Protein AF-A0A537WLW6-F1 (afdb_monomer)

Sequence (69 aa):
MKFLLAIAVELVAMFAGDSRLTIGVLAIVATAGLLIGVAGFEPLTGASLLLVGCLILLINNVRRFAASR

Secondary structure (DSSP, 8-state):
-HHHHHHHHHHHHHHHHTHHHHHHHHHHHHHHHHHHHTS---HHHHHHHHHHHHHHHHHHHHHHHHHT-

Foldseek 3Di:
DVVVVVVVVVVVVVCVVVVVLNCLLVVLLVVLCCCVPPVVDDNVVSVVSNVVSVVVSVVVVVVVVVVVD

Mean predicted aligned error: 8.56 Å

Structure (mmCIF, N/CA/C/O backbone):
data_AF-A0A537WLW6-F1
#
_entry.id   AF-A0A537WLW6-F1
#
loop_
_atom_site.group_PDB
_atom_site.id
_atom_site.type_symbol
_atom_site.label_atom_id
_atom_site.label_alt_id
_atom_site.label_comp_id
_atom_site.label_asym_id
_atom_site.label_entity_id
_atom_site.label_seq_id
_atom_site.pdbx_PDB_ins_code
_atom_site.Cartn_x
_atom_site.Cartn_y
_atom_site.Cartn_z
_atom_site.occupancy
_atom_site.B_iso_or_equiv
_atom_site.auth_seq_id
_atom_site.auth_comp_id
_atom_site.auth_asym_id
_atom_site.auth_atom_id
_atom_site.pdbx_PDB_model_num
ATOM 1 N N . MET A 1 1 ? 6.843 21.682 5.239 1.00 59.62 1 MET A N 1
ATOM 2 C CA . MET A 1 1 ? 7.373 20.333 5.562 1.00 59.62 1 MET A CA 1
ATOM 3 C C . MET A 1 1 ? 6.664 19.664 6.742 1.00 59.62 1 MET A C 1
ATOM 5 O O . MET A 1 1 ? 6.220 18.542 6.568 1.00 59.62 1 MET A O 1
ATOM 9 N N . LYS A 1 2 ? 6.473 20.327 7.897 1.00 80.38 2 LYS A N 1
ATOM 10 C CA . LYS A 1 2 ? 5.788 19.735 9.072 1.00 80.38 2 LYS A CA 1
ATOM 11 C C . LYS A 1 2 ? 4.322 19.319 8.835 1.00 80.38 2 LYS A C 1
ATOM 13 O O . LYS A 1 2 ? 3.894 18.306 9.361 1.00 80.38 2 LYS A O 1
ATOM 18 N N . PHE A 1 3 ? 3.586 20.065 8.009 1.00 83.56 3 PHE A N 1
ATOM 19 C CA . PHE A 1 3 ? 2.172 19.791 7.716 1.00 83.56 3 PHE A CA 1
ATOM 20 C C . PHE A 1 3 ? 1.955 18.534 6.856 1.00 83.56 3 PHE A C 1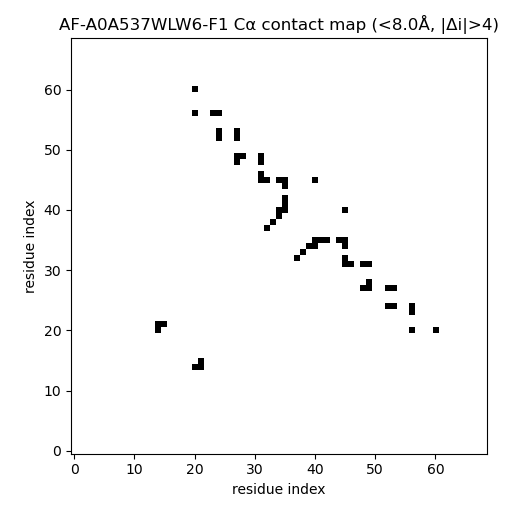
ATOM 22 O O . PHE A 1 3 ? 1.164 17.674 7.213 1.00 83.56 3 PHE A O 1
ATOM 29 N N . LEU A 1 4 ? 2.721 18.383 5.768 1.00 84.94 4 LEU A N 1
ATOM 30 C CA . LEU A 1 4 ? 2.705 17.171 4.935 1.00 84.94 4 LEU A CA 1
ATOM 31 C C . LEU A 1 4 ? 3.097 15.920 5.729 1.00 84.94 4 LEU A C 1
ATOM 33 O O . LEU A 1 4 ? 2.504 14.867 5.535 1.00 84.94 4 LEU A O 1
ATOM 37 N N . LEU A 1 5 ? 4.071 16.047 6.637 1.00 82.62 5 LEU A N 1
ATOM 38 C CA . LEU A 1 5 ? 4.473 14.956 7.521 1.00 82.62 5 LEU A CA 1
ATOM 39 C C . LEU A 1 5 ? 3.348 14.580 8.497 1.00 82.62 5 LEU A C 1
ATOM 41 O O . LEU A 1 5 ? 3.088 13.399 8.680 1.00 82.62 5 LEU A O 1
ATOM 45 N N . ALA A 1 6 ? 2.667 15.565 9.089 1.00 83.56 6 ALA A N 1
ATOM 46 C CA . ALA A 1 6 ? 1.539 15.322 9.988 1.00 83.56 6 ALA A CA 1
ATOM 47 C C . ALA A 1 6 ? 0.397 14.595 9.267 1.00 83.56 6 ALA A C 1
ATOM 49 O O . ALA A 1 6 ? -0.050 13.558 9.738 1.00 83.56 6 ALA A O 1
ATOM 50 N N . ILE A 1 7 ? 0.026 15.065 8.072 1.00 81.62 7 ILE A N 1
ATOM 51 C CA . ILE A 1 7 ? -0.972 14.405 7.222 1.00 81.62 7 ILE A CA 1
ATOM 52 C C . ILE A 1 7 ? -0.539 12.972 6.899 1.00 81.62 7 ILE A C 1
ATOM 54 O O . ILE A 1 7 ? -1.319 12.045 7.077 1.00 81.62 7 ILE A O 1
ATOM 58 N N . ALA A 1 8 ? 0.708 12.761 6.471 1.00 75.81 8 ALA A N 1
ATOM 59 C CA . ALA A 1 8 ? 1.208 11.422 6.166 1.00 75.81 8 ALA A CA 1
ATOM 60 C C . ALA A 1 8 ? 1.145 10.487 7.385 1.00 75.81 8 ALA A C 1
ATOM 62 O O . ALA A 1 8 ? 0.737 9.339 7.249 1.00 75.81 8 ALA A O 1
ATOM 63 N N . VAL A 1 9 ? 1.501 10.978 8.574 1.00 80.62 9 VAL A N 1
ATOM 64 C CA . VAL A 1 9 ? 1.423 10.217 9.831 1.00 80.62 9 VAL A CA 1
ATOM 65 C C . VAL A 1 9 ? -0.022 9.889 10.194 1.00 80.62 9 VAL A C 1
ATOM 67 O O . VAL A 1 9 ? -0.302 8.769 10.603 1.00 80.62 9 VAL A O 1
ATOM 70 N N . GLU A 1 10 ? -0.942 10.829 10.021 1.00 78.12 10 GLU A N 1
ATOM 71 C CA . GLU A 1 10 ? -2.356 10.659 10.359 1.00 78.12 10 GLU A CA 1
ATOM 72 C C . GLU A 1 10 ? -3.059 9.704 9.388 1.00 78.12 10 GLU A C 1
ATOM 74 O O . GLU A 1 10 ? -3.807 8.826 9.816 1.00 78.12 10 GLU A O 1
ATOM 79 N N . LEU A 1 11 ? -2.718 9.771 8.095 1.00 69.00 11 LEU A N 1
ATOM 80 C CA . LEU A 1 11 ? -3.100 8.755 7.117 1.00 69.00 11 LEU A CA 1
ATOM 81 C C . LEU A 1 11 ? -2.533 7.390 7.507 1.00 69.00 11 LEU A C 1
ATOM 83 O O . LEU A 1 11 ? -3.284 6.425 7.568 1.00 69.00 11 LEU A O 1
ATOM 87 N N . VAL A 1 12 ? -1.241 7.290 7.824 1.00 65.25 12 VAL A N 1
ATOM 88 C CA . VAL A 1 12 ? -0.626 6.021 8.247 1.00 65.25 12 VAL A CA 1
ATOM 89 C C . VAL A 1 12 ? -1.277 5.479 9.521 1.00 65.25 12 VAL A C 1
ATOM 91 O O . VAL A 1 12 ? -1.496 4.276 9.607 1.00 65.25 12 VAL A O 1
ATOM 94 N N . ALA A 1 13 ? -1.644 6.328 10.480 1.00 71.06 13 ALA A N 1
ATOM 95 C CA . ALA A 1 13 ? -2.336 5.930 11.704 1.00 71.06 13 ALA A CA 1
ATOM 96 C C . ALA A 1 13 ? -3.773 5.454 11.433 1.00 71.06 13 ALA A C 1
ATOM 98 O O . ALA A 1 13 ? -4.198 4.440 11.984 1.00 71.06 13 ALA A O 1
ATOM 99 N N . MET A 1 14 ? -4.501 6.129 10.540 1.00 69.38 14 MET A N 1
ATOM 100 C CA . MET A 1 14 ? -5.841 5.727 10.102 1.00 69.38 14 MET A CA 1
ATOM 101 C C . MET A 1 14 ? -5.806 4.401 9.328 1.00 69.38 14 MET A C 1
ATOM 103 O O . MET A 1 14 ? -6.620 3.513 9.572 1.00 69.38 14 MET A O 1
ATOM 107 N N . PHE A 1 15 ? -4.817 4.227 8.450 1.00 63.09 15 PHE A N 1
ATOM 108 C CA . PHE A 1 15 ? -4.548 2.964 7.768 1.00 63.09 15 PHE A CA 1
ATOM 109 C C . PHE A 1 15 ? -4.113 1.874 8.785 1.00 63.09 15 PHE A C 1
ATOM 111 O O . PHE A 1 15 ? -4.578 0.737 8.725 1.00 63.09 15 PHE A O 1
ATOM 118 N N . ALA A 1 16 ? -3.288 2.177 9.788 1.00 60.81 16 ALA A N 1
ATOM 119 C CA . ALA A 1 16 ? -2.891 1.203 10.812 1.00 60.81 16 ALA A CA 1
ATOM 120 C C . ALA A 1 16 ? -4.067 0.758 11.707 1.00 60.81 16 ALA A C 1
ATOM 122 O O . ALA A 1 16 ? -4.125 -0.411 12.096 1.00 60.81 16 ALA A O 1
ATOM 123 N N . GLY A 1 17 ? -5.023 1.655 11.977 1.00 64.94 17 GLY A N 1
ATOM 124 C CA . GLY A 1 17 ? -6.263 1.353 12.701 1.00 64.94 17 GLY A CA 1
ATOM 125 C C . GLY A 1 17 ? -7.150 0.316 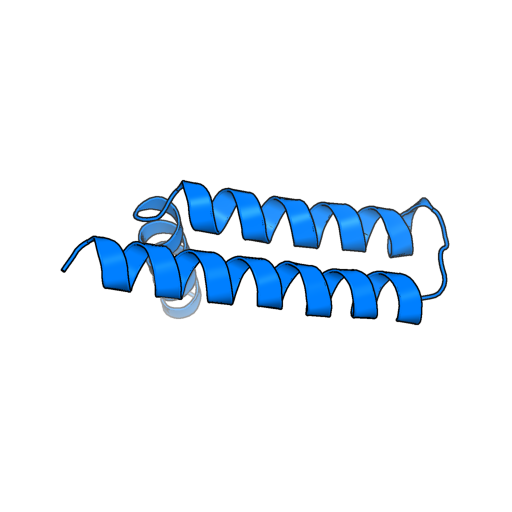11.999 1.00 64.94 17 GLY A C 1
ATOM 126 O O . GLY A 1 17 ? -7.785 -0.498 12.665 1.00 64.94 17 GLY A O 1
ATOM 127 N N . ASP A 1 18 ? -7.114 0.268 10.664 1.00 67.19 18 ASP A N 1
ATOM 128 C CA . ASP A 1 18 ? -7.811 -0.715 9.821 1.00 67.19 18 ASP A CA 1
ATOM 129 C C . ASP A 1 18 ? -6.808 -1.636 9.092 1.00 67.19 18 ASP A C 1
ATOM 131 O O . ASP A 1 18 ? -6.798 -1.793 7.871 1.00 67.19 18 ASP A O 1
ATOM 135 N N . SER A 1 19 ? -5.929 -2.274 9.873 1.00 63.50 19 SER A N 1
ATOM 136 C CA . SER A 1 19 ? -4.787 -3.093 9.419 1.00 63.50 19 SER A CA 1
ATOM 137 C C . SER A 1 19 ? -5.053 -4.001 8.196 1.00 63.50 19 SER A C 1
ATOM 139 O O . SER A 1 19 ? -4.256 -4.027 7.257 1.00 63.50 19 SER A O 1
ATOM 141 N N . 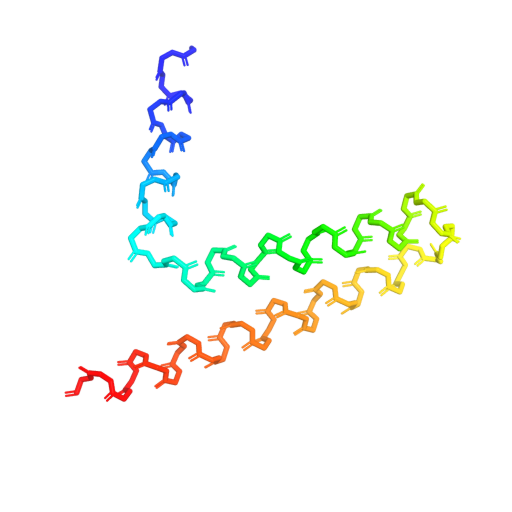ARG A 1 20 ? -6.194 -4.704 8.131 1.00 67.81 20 ARG A N 1
ATOM 142 C CA . ARG A 1 20 ? -6.526 -5.617 7.011 1.00 67.81 20 ARG A CA 1
ATOM 143 C C . ARG A 1 20 ? -6.792 -4.896 5.688 1.00 67.81 20 ARG A C 1
ATOM 145 O O . ARG A 1 20 ? -6.487 -5.432 4.626 1.00 67.81 20 ARG A O 1
ATOM 152 N N . LEU A 1 21 ? -7.374 -3.705 5.757 1.00 68.69 21 LEU A N 1
ATOM 153 C CA . LEU A 1 21 ? -7.701 -2.854 4.614 1.00 68.69 21 LEU A CA 1
ATOM 154 C C . LEU A 1 21 ? -6.425 -2.353 3.948 1.00 68.69 21 LEU A C 1
ATOM 156 O O . LEU A 1 21 ? -6.222 -2.495 2.745 1.00 68.69 21 LEU A O 1
ATOM 160 N N . THR A 1 22 ? -5.536 -1.852 4.791 1.00 72.19 22 THR A N 1
ATOM 161 C CA . THR A 1 22 ? -4.230 -1.294 4.456 1.00 72.19 22 THR A CA 1
ATOM 162 C C . THR A 1 22 ? -3.324 -2.313 3.811 1.00 72.19 22 THR A C 1
ATOM 164 O O . THR A 1 22 ? -2.738 -2.042 2.766 1.00 72.19 22 THR A O 1
ATOM 167 N N . ILE A 1 23 ? -3.254 -3.510 4.395 1.00 76.31 23 ILE A N 1
ATOM 168 C CA . ILE A 1 23 ? -2.480 -4.617 3.835 1.00 76.31 23 ILE A CA 1
ATOM 169 C C . ILE A 1 23 ? -3.029 -5.000 2.458 1.00 76.31 23 ILE A C 1
ATOM 171 O O . ILE A 1 23 ? -2.248 -5.204 1.536 1.00 76.31 23 ILE A O 1
ATOM 175 N N . GLY A 1 24 ? -4.355 -5.046 2.288 1.00 79.50 24 GLY A N 1
ATOM 176 C CA . GLY A 1 24 ? -4.966 -5.343 0.993 1.00 79.50 24 GLY A CA 1
ATOM 177 C C . GLY A 1 24 ? -4.628 -4.304 -0.077 1.00 79.50 24 GLY A C 1
ATOM 178 O O . GLY A 1 24 ? -4.251 -4.674 -1.189 1.00 79.50 24 GLY A O 1
ATOM 179 N N . VAL A 1 25 ? -4.731 -3.011 0.252 1.00 81.12 25 VAL A N 1
ATOM 180 C CA . VAL A 1 25 ? -4.404 -1.919 -0.683 1.00 81.12 25 VAL A CA 1
ATOM 181 C C . VAL A 1 25 ? -2.921 -1.955 -1.049 1.00 81.12 25 VAL A C 1
ATOM 183 O O . VAL A 1 25 ? -2.586 -1.940 -2.233 1.00 81.12 25 VAL A O 1
ATOM 186 N N . LEU A 1 26 ? -2.031 -2.055 -0.056 1.00 81.62 26 LEU A N 1
ATOM 187 C CA . LEU A 1 26 ? -0.585 -2.133 -0.279 1.00 81.62 26 LEU A CA 1
ATOM 188 C C . LEU A 1 26 ? -0.205 -3.350 -1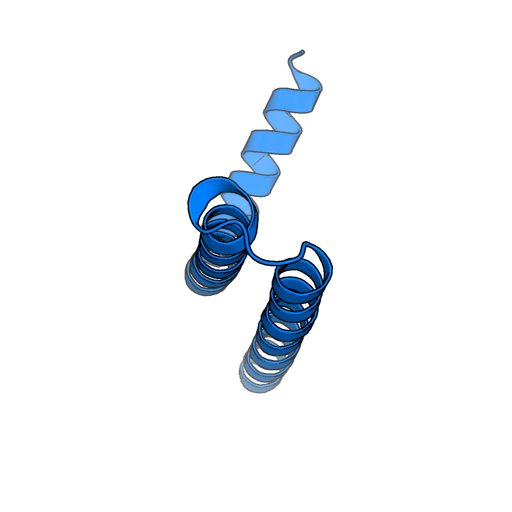.121 1.00 81.62 26 LEU A C 1
ATOM 190 O O . LEU A 1 26 ? 0.612 -3.218 -2.028 1.00 81.62 26 LEU A O 1
ATOM 194 N N . ALA A 1 27 ? -0.817 -4.509 -0.865 1.00 83.62 27 ALA A N 1
ATOM 195 C CA . ALA A 1 27 ? -0.574 -5.718 -1.641 1.00 83.62 27 ALA A CA 1
ATOM 196 C C . ALA A 1 27 ? -0.965 -5.522 -3.109 1.00 83.62 27 ALA A C 1
ATOM 198 O O . ALA A 1 27 ? -0.141 -5.775 -3.981 1.00 83.62 27 ALA A O 1
ATOM 199 N N . ILE A 1 28 ? -2.170 -5.006 -3.382 1.00 85.31 28 ILE A N 1
ATOM 200 C CA . ILE A 1 28 ? -2.666 -4.781 -4.748 1.00 85.31 28 ILE A CA 1
ATOM 201 C C . ILE A 1 28 ? -1.794 -3.773 -5.503 1.00 85.31 28 ILE A C 1
ATOM 203 O O . ILE A 1 28 ? -1.394 -4.047 -6.639 1.00 85.31 28 ILE A O 1
ATOM 207 N N . VAL A 1 29 ? -1.436 -2.656 -4.863 1.00 84.81 29 VAL A N 1
ATOM 208 C CA . VAL A 1 29 ? -0.554 -1.636 -5.453 1.00 84.81 29 VAL A CA 1
ATOM 209 C C . VAL A 1 29 ? 0.837 -2.202 -5.730 1.00 84.81 29 VAL A C 1
ATOM 211 O O . VAL A 1 29 ? 1.369 -1.993 -6.821 1.00 84.81 29 VAL A O 1
ATOM 214 N N . ALA A 1 30 ? 1.404 -2.965 -4.793 1.00 84.88 30 ALA A N 1
ATOM 215 C CA . ALA A 1 30 ? 2.699 -3.611 -4.976 1.00 84.88 30 ALA A CA 1
ATOM 216 C C . ALA A 1 30 ? 2.673 -4.613 -6.137 1.00 84.88 30 ALA A C 1
ATOM 218 O O . ALA A 1 30 ? 3.558 -4.558 -6.989 1.00 84.88 30 ALA A O 1
ATOM 219 N N . THR A 1 31 ? 1.650 -5.473 -6.234 1.00 82.94 31 THR A N 1
ATOM 220 C CA . THR A 1 31 ? 1.504 -6.394 -7.374 1.00 82.94 31 THR A CA 1
ATOM 221 C C . THR A 1 31 ? 1.377 -5.651 -8.694 1.00 82.94 31 THR A C 1
ATOM 223 O O . THR A 1 31 ? 2.083 -5.991 -9.636 1.00 82.94 31 THR A O 1
ATOM 226 N N . ALA A 1 32 ? 0.541 -4.616 -8.783 1.00 83.19 32 ALA A N 1
ATOM 227 C CA . ALA A 1 32 ? 0.381 -3.868 -10.026 1.00 83.19 32 ALA A CA 1
ATOM 228 C C . ALA A 1 32 ? 1.682 -3.174 -10.456 1.00 83.19 32 ALA A C 1
ATOM 230 O O . ALA A 1 32 ? 2.049 -3.230 -11.629 1.00 83.19 32 ALA A O 1
ATOM 231 N N . GLY A 1 33 ? 2.415 -2.586 -9.505 1.00 82.31 33 GLY A N 1
ATOM 232 C CA . GLY A 1 33 ? 3.733 -2.003 -9.756 1.00 82.31 33 GLY A CA 1
ATOM 233 C C . GLY A 1 33 ? 4.760 -3.037 -10.222 1.00 82.31 33 GLY A C 1
ATOM 234 O O . GLY A 1 33 ? 5.526 -2.760 -11.139 1.00 82.31 33 GLY A O 1
ATOM 235 N N . LEU A 1 34 ? 4.740 -4.246 -9.655 1.00 84.75 34 LEU A N 1
ATOM 236 C CA . LEU A 1 34 ? 5.590 -5.361 -10.086 1.00 84.75 34 LEU A CA 1
ATOM 237 C C . LEU A 1 34 ? 5.241 -5.832 -11.504 1.00 84.75 34 LEU A C 1
ATOM 239 O O . LEU A 1 34 ? 6.138 -6.019 -12.326 1.00 84.75 34 LEU A O 1
ATOM 243 N N . LEU A 1 35 ? 3.950 -5.981 -11.812 1.00 80.00 35 LEU A N 1
ATOM 244 C CA . LEU A 1 35 ? 3.492 -6.397 -13.139 1.00 80.00 35 LEU A CA 1
ATOM 245 C C . LEU A 1 35 ? 3.888 -5.389 -14.226 1.00 80.00 35 LEU A C 1
ATOM 247 O O . LEU A 1 35 ? 4.398 -5.791 -15.270 1.00 80.00 35 LEU A O 1
ATOM 251 N N . ILE A 1 36 ? 3.683 -4.092 -13.981 1.00 82.00 36 ILE A N 1
ATOM 252 C CA . ILE A 1 36 ? 3.987 -3.043 -14.965 1.00 82.00 36 ILE A CA 1
ATOM 253 C C . ILE A 1 36 ? 5.497 -2.776 -15.030 1.00 82.00 36 ILE A C 1
ATOM 255 O O . ILE A 1 36 ? 6.073 -2.707 -16.111 1.00 82.00 36 ILE A O 1
ATOM 259 N N . GLY A 1 37 ? 6.146 -2.609 -13.876 1.00 78.00 37 GLY A N 1
ATOM 260 C CA . GLY A 1 37 ? 7.519 -2.108 -13.789 1.00 78.00 37 GLY A CA 1
ATOM 261 C C . GLY A 1 37 ? 8.608 -3.169 -13.927 1.00 78.00 37 GLY A C 1
ATOM 262 O O . GLY A 1 37 ? 9.703 -2.843 -14.373 1.00 78.00 37 GLY A O 1
ATOM 263 N N . VAL A 1 38 ? 8.334 -4.423 -13.551 1.00 76.75 38 VAL A N 1
ATOM 264 C CA . VAL A 1 38 ? 9.339 -5.506 -13.567 1.00 76.75 38 VAL A CA 1
ATOM 265 C C . VAL A 1 38 ? 9.031 -6.536 -14.646 1.00 76.75 38 VAL A C 1
ATOM 267 O O . VAL A 1 38 ? 9.934 -6.970 -15.353 1.00 76.75 38 VAL A O 1
ATOM 270 N N . ALA A 1 39 ? 7.763 -6.920 -14.793 1.00 76.81 39 ALA A N 1
ATOM 271 C CA . ALA A 1 39 ? 7.359 -7.941 -15.758 1.00 76.81 39 ALA A CA 1
ATOM 272 C C . ALA A 1 39 ? 7.031 -7.378 -17.156 1.00 76.81 39 ALA A C 1
ATOM 274 O O . ALA A 1 39 ? 6.784 -8.156 -18.074 1.00 76.81 39 ALA A O 1
ATOM 275 N N . GLY A 1 40 ? 7.048 -6.050 -17.331 1.00 75.69 40 GLY A N 1
ATOM 276 C CA . GLY A 1 40 ? 6.858 -5.397 -18.630 1.00 75.69 40 GLY A CA 1
ATOM 277 C C . GLY A 1 40 ? 5.470 -5.608 -19.238 1.00 75.69 40 GLY A C 1
ATOM 278 O O . GLY A 1 40 ? 5.309 -5.470 -20.449 1.00 75.69 40 GLY A O 1
ATOM 279 N N . PHE A 1 41 ? 4.473 -5.965 -18.420 1.00 75.81 41 PHE A N 1
ATOM 280 C CA . PHE A 1 41 ? 3.098 -6.087 -18.891 1.00 75.81 41 PHE A CA 1
ATOM 281 C C . PHE A 1 41 ? 2.568 -4.734 -19.350 1.00 75.81 41 PHE A C 1
ATO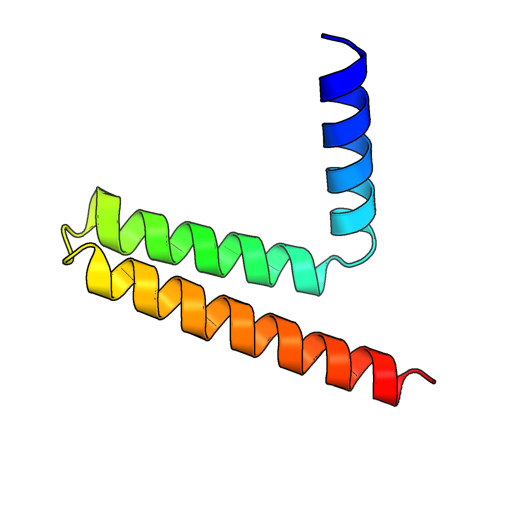M 283 O O . PHE A 1 41 ? 2.926 -3.681 -18.819 1.00 75.81 41 PHE A O 1
ATOM 290 N N . GLU A 1 42 ? 1.647 -4.787 -20.309 1.00 81.81 42 GLU A N 1
ATOM 291 C CA . GLU A 1 42 ? 0.991 -3.597 -20.823 1.00 81.81 42 GLU A CA 1
ATOM 292 C C . GLU A 1 42 ? 0.355 -2.791 -19.673 1.00 81.81 42 GLU A C 1
ATOM 294 O O . GLU A 1 42 ? -0.302 -3.365 -18.792 1.00 81.81 42 GLU A O 1
ATOM 299 N N . PRO A 1 43 ? 0.529 -1.458 -19.646 1.00 80.69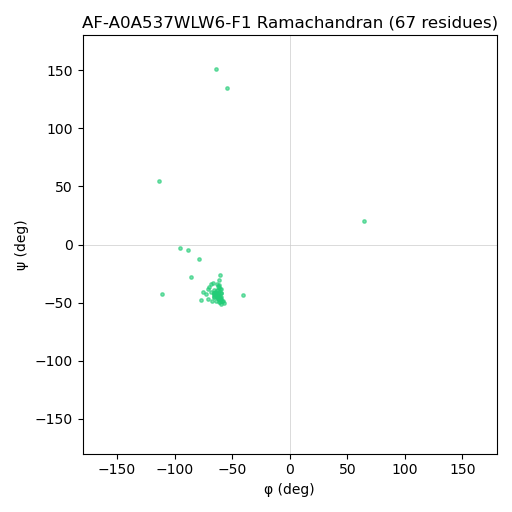 43 PRO A N 1
ATOM 300 C CA . PRO A 1 43 ? 0.092 -0.624 -18.526 1.00 80.69 43 PRO A CA 1
ATOM 301 C C . PRO A 1 43 ? -1.423 -0.701 -18.290 1.00 80.69 43 PRO A C 1
ATOM 303 O O . PRO A 1 43 ? -1.887 -0.549 -17.160 1.00 80.69 43 PRO A O 1
ATOM 306 N N . LEU A 1 44 ? -2.194 -1.011 -19.336 1.00 83.00 44 LEU A N 1
ATOM 307 C CA . LEU A 1 44 ? -3.637 -1.228 -19.263 1.00 83.00 44 LEU A CA 1
ATOM 308 C C . LEU A 1 44 ? -4.008 -2.438 -18.388 1.00 83.00 44 LEU A C 1
ATOM 310 O O . LEU A 1 44 ? -5.019 -2.417 -17.683 1.00 83.00 44 LEU A O 1
ATOM 314 N N . THR A 1 45 ? -3.173 -3.473 -18.382 1.00 80.88 45 THR A N 1
ATOM 315 C CA . THR A 1 45 ? -3.375 -4.706 -17.612 1.00 80.88 45 THR A CA 1
ATOM 316 C C . THR A 1 45 ? -3.139 -4.465 -16.124 1.00 80.88 45 THR A C 1
ATOM 318 O O . THR A 1 45 ? -3.932 -4.880 -15.283 1.00 80.88 45 THR A O 1
ATOM 321 N N . GLY A 1 46 ? -2.089 -3.721 -15.773 1.00 80.06 46 GLY A N 1
ATOM 322 C CA . GLY A 1 46 ? -1.865 -3.335 -14.380 1.00 80.06 46 GLY A CA 1
ATOM 323 C C . GLY A 1 46 ? -2.892 -2.313 -13.875 1.00 80.06 46 GLY A C 1
ATOM 324 O O . GLY A 1 46 ? -3.346 -2.416 -12.737 1.00 80.06 46 GLY A O 1
ATOM 325 N N . ALA A 1 47 ? -3.331 -1.378 -14.725 1.00 79.81 47 ALA A N 1
ATOM 326 C CA . ALA A 1 47 ? -4.387 -0.420 -14.388 1.00 79.81 47 ALA A CA 1
ATOM 327 C C . ALA A 1 47 ? -5.753 -1.093 -14.170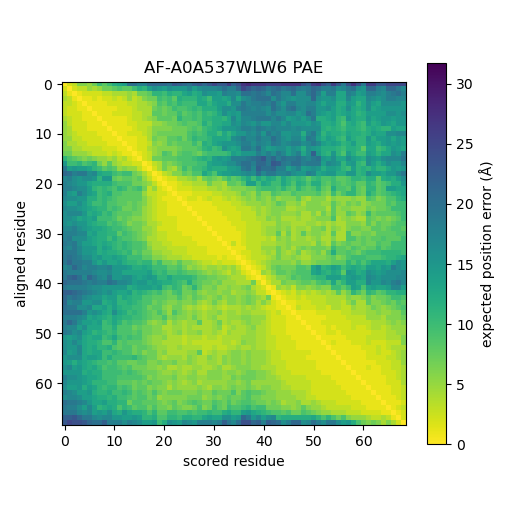 1.00 79.81 47 ALA A C 1
ATOM 329 O O . ALA A 1 47 ? -6.457 -0.763 -13.216 1.00 79.81 47 ALA A O 1
ATOM 330 N N . SER A 1 48 ? -6.120 -2.065 -15.009 1.00 85.56 48 SER A N 1
ATOM 331 C CA . SER A 1 48 ? -7.347 -2.852 -14.823 1.00 85.56 48 SER A CA 1
ATOM 332 C C . SER A 1 48 ? -7.283 -3.715 -13.562 1.00 85.56 48 SER A C 1
ATOM 334 O O . SER A 1 48 ? -8.260 -3.767 -12.816 1.00 85.56 48 SER A O 1
ATOM 336 N N . LEU A 1 49 ? -6.123 -4.303 -13.252 1.00 84.50 49 LEU A N 1
ATOM 337 C CA . LEU A 1 49 ? -5.913 -5.039 -12.005 1.00 84.50 49 LEU A CA 1
ATOM 338 C C . LEU A 1 49 ? -6.051 -4.138 -10.765 1.00 84.50 49 LEU A C 1
ATOM 340 O O . LEU A 1 49 ? -6.705 -4.533 -9.801 1.00 84.50 49 LEU A O 1
ATOM 344 N N . LEU A 1 50 ? -5.496 -2.920 -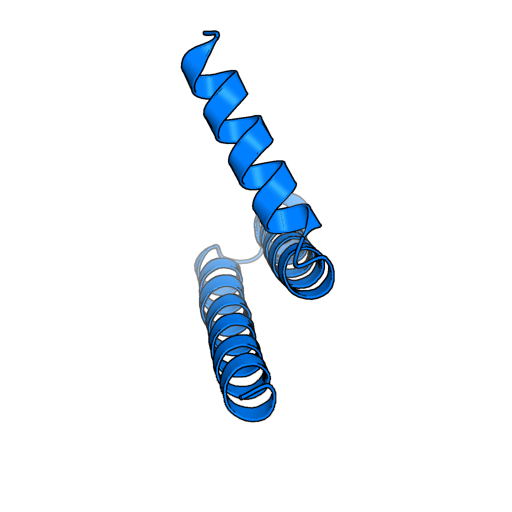10.799 1.00 84.50 50 LEU A N 1
ATOM 345 C CA . LEU A 1 50 ? -5.683 -1.918 -9.741 1.00 84.50 50 LEU A CA 1
ATOM 346 C C . LEU A 1 50 ? -7.152 -1.548 -9.573 1.00 84.50 50 LEU A C 1
ATOM 348 O O . LEU A 1 50 ? -7.652 -1.525 -8.451 1.00 84.50 50 LEU A O 1
ATOM 352 N N . LEU A 1 51 ? -7.843 -1.272 -10.678 1.00 85.25 51 LEU A N 1
ATOM 353 C CA . LEU A 1 51 ? -9.247 -0.877 -10.660 1.00 85.25 51 LEU A CA 1
ATOM 354 C C . LEU A 1 51 ? -10.105 -1.973 -10.025 1.00 85.25 51 LEU A C 1
ATOM 356 O O . LEU A 1 51 ? -10.849 -1.705 -9.083 1.00 85.25 51 LEU A O 1
ATOM 360 N N . VAL A 1 52 ? -9.958 -3.214 -10.490 1.00 90.44 52 VAL A N 1
ATOM 361 C CA . VAL A 1 52 ? -10.715 -4.359 -9.971 1.00 90.44 52 VAL A CA 1
ATOM 362 C C . VAL A 1 52 ? -10.342 -4.651 -8.516 1.00 90.44 52 VAL A C 1
ATOM 364 O O . VAL A 1 52 ? -11.230 -4.819 -7.680 1.00 90.44 52 VAL A O 1
ATOM 367 N N . GLY A 1 53 ? -9.049 -4.658 -8.182 1.00 85.38 53 GLY A N 1
ATOM 368 C CA . GLY A 1 53 ? -8.568 -4.910 -6.823 1.00 85.38 53 GLY A CA 1
ATOM 369 C C . GLY A 1 53 ? -9.073 -3.875 -5.815 1.00 85.38 53 GLY A C 1
ATOM 370 O O . GLY A 1 53 ? -9.577 -4.240 -4.750 1.00 85.38 53 GLY A O 1
ATOM 371 N N . CYS A 1 54 ? -9.018 -2.589 -6.168 1.00 85.00 54 CYS A N 1
ATOM 372 C CA . CYS A 1 54 ? -9.567 -1.510 -5.347 1.00 85.00 54 CYS A CA 1
ATOM 373 C C . CYS A 1 54 ? -11.086 -1.630 -5.180 1.00 85.00 54 CYS A C 1
ATOM 375 O O . CYS A 1 54 ? -11.596 -1.408 -4.081 1.00 85.00 54 CYS A O 1
ATOM 377 N N . LEU A 1 55 ? -11.817 -2.023 -6.228 1.00 88.12 55 LEU A N 1
ATOM 378 C CA . LEU A 1 55 ? -13.269 -2.193 -6.159 1.00 88.12 55 LEU A CA 1
ATOM 379 C C . LEU A 1 55 ? -13.664 -3.342 -5.222 1.00 88.12 55 LEU A C 1
ATOM 381 O O . LEU A 1 55 ? -14.566 -3.190 -4.399 1.00 88.12 55 LEU A O 1
ATOM 385 N N . ILE A 1 56 ? -12.952 -4.470 -5.292 1.00 87.25 56 ILE A N 1
ATOM 386 C CA . ILE A 1 56 ? -13.152 -5.613 -4.389 1.00 87.25 56 ILE A CA 1
ATOM 387 C C . ILE A 1 56 ? -12.903 -5.198 -2.937 1.00 87.25 56 ILE A C 1
ATOM 389 O O . ILE A 1 56 ? -13.708 -5.516 -2.059 1.00 87.25 56 ILE A O 1
ATOM 393 N N . LEU A 1 57 ? -11.820 -4.460 -2.680 1.00 83.06 57 LEU A N 1
ATOM 394 C CA . LEU A 1 57 ? -11.526 -3.917 -1.355 1.00 83.06 57 LEU A CA 1
ATOM 395 C C . LEU A 1 57 ? -12.648 -3.014 -0.859 1.00 83.06 57 LEU A C 1
ATOM 397 O O . LEU A 1 57 ? -13.118 -3.203 0.261 1.00 83.06 57 LEU A O 1
ATOM 401 N N . LEU A 1 58 ? -13.111 -2.074 -1.679 1.00 84.50 58 LEU A N 1
ATOM 402 C CA . LEU A 1 58 ? -14.199 -1.173 -1.311 1.00 84.50 58 LEU A CA 1
ATOM 403 C C . LEU A 1 58 ? -15.459 -1.957 -0.926 1.00 84.50 58 LEU A C 1
ATOM 405 O O . LEU A 1 58 ? -16.000 -1.756 0.161 1.00 84.50 58 LEU A O 1
ATOM 409 N N . ILE A 1 59 ? -15.880 -2.904 -1.768 1.00 87.75 59 ILE A N 1
ATOM 410 C CA . ILE A 1 59 ? -17.063 -3.740 -1.519 1.00 87.75 59 ILE A CA 1
ATOM 411 C C . ILE A 1 59 ? -16.905 -4.530 -0.221 1.00 87.75 59 ILE A C 1
ATOM 413 O O . ILE A 1 59 ? -17.821 -4.559 0.601 1.00 87.75 59 ILE A O 1
ATOM 417 N N . ASN A 1 60 ? -15.750 -5.162 -0.008 1.00 84.12 60 ASN A N 1
ATOM 418 C CA . ASN A 1 60 ? -15.508 -5.960 1.190 1.00 84.12 60 ASN A CA 1
ATOM 419 C C . ASN A 1 60 ? -15.589 -5.106 2.465 1.00 84.12 60 ASN A C 1
ATOM 421 O O . ASN A 1 60 ? -16.127 -5.547 3.479 1.00 84.12 60 ASN A O 1
ATOM 425 N N . ASN A 1 61 ? -15.116 -3.862 2.401 1.00 82.25 61 ASN A N 1
ATOM 426 C CA . ASN A 1 61 ? -15.160 -2.952 3.539 1.00 82.25 61 ASN A CA 1
ATOM 427 C C . ASN A 1 61 ? -16.537 -2.389 3.813 1.00 82.25 61 ASN A C 1
ATOM 429 O O . ASN A 1 61 ? -16.948 -2.368 4.969 1.00 82.25 61 ASN A O 1
ATOM 433 N N . VAL A 1 62 ? -17.283 -2.031 2.771 1.00 86.00 62 VAL A N 1
ATOM 434 C CA . VAL A 1 62 ? -18.687 -1.635 2.918 1.00 86.00 62 VAL A CA 1
ATOM 435 C C . VAL A 1 62 ? -19.494 -2.777 3.535 1.00 86.00 62 VAL A C 1
ATOM 437 O O . VAL A 1 62 ? -20.230 -2.554 4.493 1.00 86.00 62 VAL A O 1
ATOM 440 N N . ARG A 1 63 ? -19.312 -4.017 3.058 1.00 86.94 63 ARG A N 1
ATOM 441 C CA . ARG A 1 63 ? -19.989 -5.200 3.618 1.00 86.94 63 ARG A CA 1
ATOM 442 C C . ARG A 1 63 ? -19.613 -5.446 5.075 1.00 86.94 63 ARG A C 1
ATOM 444 O O . ARG A 1 63 ? -20.493 -5.705 5.888 1.00 86.94 63 ARG A O 1
ATOM 451 N N . ARG A 1 64 ? -18.326 -5.357 5.414 1.00 79.56 64 ARG A N 1
ATOM 452 C CA . ARG A 1 64 ? -17.842 -5.533 6.790 1.00 79.56 64 ARG A CA 1
ATOM 453 C C . ARG A 1 64 ? -18.386 -4.454 7.722 1.00 79.56 64 ARG A C 1
ATOM 455 O O . ARG A 1 64 ? -18.827 -4.780 8.816 1.00 79.56 64 ARG A O 1
ATOM 462 N N . PHE A 1 65 ? -18.368 -3.196 7.291 1.00 80.62 65 PHE A N 1
ATOM 463 C CA . PHE A 1 65 ? -18.904 -2.080 8.065 1.00 80.62 65 PHE A CA 1
ATOM 464 C C . PHE A 1 65 ? -20.411 -2.231 8.288 1.00 80.62 65 PHE A C 1
ATOM 466 O O . PHE A 1 65 ? -20.880 -2.075 9.410 1.00 80.62 65 PHE A O 1
ATOM 473 N N . ALA A 1 66 ? -21.155 -2.605 7.243 1.00 85.00 66 ALA A N 1
ATOM 474 C CA . ALA A 1 66 ? -22.586 -2.873 7.339 1.00 85.00 66 ALA A CA 1
ATOM 475 C C . ALA A 1 66 ? -22.910 -4.052 8.273 1.00 85.00 66 ALA A C 1
ATOM 477 O O . ALA A 1 66 ? -23.901 -3.989 8.981 1.00 85.00 66 ALA A O 1
ATOM 478 N N . ALA A 1 67 ? -22.074 -5.096 8.304 1.00 82.00 67 ALA A N 1
ATOM 479 C CA . ALA A 1 67 ? -22.243 -6.249 9.195 1.00 82.00 67 ALA A CA 1
ATOM 480 C C . ALA A 1 67 ? -21.783 -6.002 10.646 1.00 82.00 67 ALA A C 1
ATOM 482 O O . ALA A 1 67 ? -22.039 -6.829 11.516 1.00 82.00 67 ALA A O 1
ATOM 483 N N . SER A 1 68 ? -21.057 -4.910 10.899 1.00 74.38 68 SER A N 1
ATOM 484 C CA . SER A 1 68 ? -20.575 -4.518 12.229 1.00 74.38 68 SER A CA 1
ATOM 485 C C . SER A 1 68 ? -21.494 -3.507 12.933 1.00 74.38 68 SER A C 1
ATOM 487 O O . SER A 1 68 ? -21.184 -3.114 14.059 1.00 74.38 68 SER A O 1
ATOM 489 N N . ARG A 1 69 ? -22.567 -3.057 12.270 1.00 54.12 69 ARG A N 1
ATOM 490 C CA . ARG A 1 69 ? -23.664 -2.266 12.847 1.00 54.12 69 ARG A CA 1
ATOM 491 C C . ARG A 1 69 ? -24.856 -3.159 13.154 1.00 54.12 69 ARG A C 1
ATOM 493 O O . ARG A 1 69 ?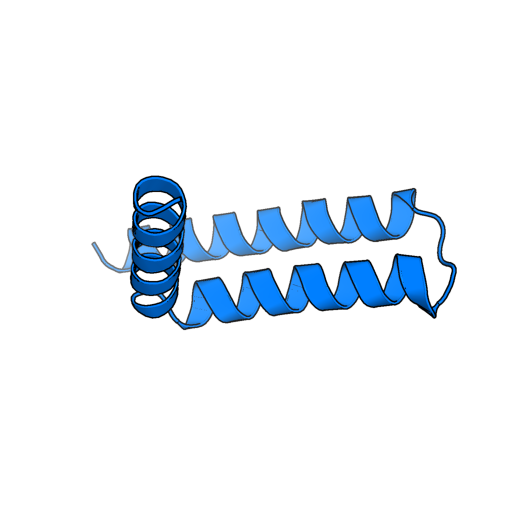 -25.579 -2.800 14.105 1.00 54.12 69 ARG A O 1
#

pLDDT: mean 78.87, std 7.74, range [54.12, 90.44]

Radius of gyration: 14.83 Å; Cα contacts (8 Å, |Δi|>4): 30; chains: 1; bounding box: 33×28×34 Å

Solvent-accessible surface area (backbone atoms only — not comparable to full-atom values): 3783 Å² total; per-residue (Å²): 112,70,64,64,50,49,51,52,50,51,50,51,49,57,37,59,75,42,49,72,58,40,52,51,53,52,49,43,54,51,52,29,49,43,41,36,74,72,67,65,43,58,62,67,59,27,50,50,49,44,53,52,50,53,50,52,52,51,52,52,48,54,51,51,55,62,73,73,107